Protein AF-A0A286U263-F1 (afdb_monomer_lite)

pLDDT: mean 91.5, std 6.49, range [47.06, 98.31]

Sequence (174 aa):
MDNSGKLLSDNQLGEIAIKGHSLMSGYVGKNPEYTFTKDGWYLTGDLGWKINGQLYIAGRKSDVIIRSGVNYYAHDIENELNDLEGLRQGGIVCFGVTDDEIGTERIIIWVEIHLSRKAGKYELENEINNRVFKRFGFKPDRIEIFHKRVIPKTSSGKIRRFHCKDIYLKNQRT

InterPro domains:
  IPR042099 ANL, N-terminal domain [G3DSA:3.40.50.12780] (1-63)
  IPR045851 AMP-binding enzyme domain superfamily [G3DSA:3.30.300.30] (64-174)

Structure (mmCIF, N/CA/C/O backbone):
data_AF-A0A286U263-F1
#
_entry.id   AF-A0A286U263-F1
#
loop_
_atom_site.group_PDB
_atom_site.id
_atom_site.type_symbol
_atom_site.label_atom_id
_atom_site.label_alt_id
_atom_site.label_comp_id
_atom_site.label_asym_id
_atom_site.label_entity_id
_atom_site.label_seq_id
_atom_site.pdbx_PDB_ins_code
_atom_site.Cartn_x
_atom_site.Cartn_y
_atom_site.Cartn_z
_atom_site.occupancy
_atom_site.B_iso_or_equiv
_atom_site.auth_seq_id
_atom_site.auth_comp_id
_atom_site.auth_asym_id
_atom_site.auth_atom_id
_atom_site.pdbx_PDB_model_num
ATOM 1 N N . MET A 1 1 ? 7.901 -6.681 -16.440 1.00 91.81 1 MET A N 1
ATOM 2 C CA . MET A 1 1 ? 9.284 -7.181 -16.313 1.00 91.81 1 MET A CA 1
ATOM 3 C C . MET A 1 1 ? 9.402 -7.861 -14.959 1.00 91.81 1 MET A C 1
ATOM 5 O O . MET A 1 1 ? 8.771 -7.388 -14.019 1.00 91.81 1 MET A O 1
ATOM 9 N N . ASP A 1 2 ? 10.108 -8.982 -14.860 1.00 90.56 2 ASP A N 1
ATOM 10 C CA . ASP A 1 2 ? 10.355 -9.634 -13.568 1.00 90.56 2 ASP A CA 1
ATOM 11 C C . ASP A 1 2 ? 11.569 -9.042 -12.834 1.00 90.56 2 ASP A C 1
ATOM 13 O O . ASP A 1 2 ? 12.239 -8.131 -13.323 1.00 90.56 2 ASP A O 1
ATOM 17 N N . ASN A 1 3 ? 11.862 -9.578 -11.647 1.00 85.19 3 ASN A N 1
ATOM 18 C CA . ASN A 1 3 ? 12.992 -9.145 -10.822 1.00 85.19 3 ASN A CA 1
ATOM 19 C C . ASN A 1 3 ? 14.367 -9.462 -11.439 1.00 85.19 3 ASN A C 1
ATOM 21 O O . ASN A 1 3 ? 15.362 -8.900 -10.991 1.00 85.19 3 ASN A O 1
ATOM 25 N N . SER A 1 4 ? 14.437 -10.338 -12.447 1.00 87.19 4 SER A N 1
ATOM 26 C CA . SER A 1 4 ? 15.672 -10.646 -13.179 1.00 87.19 4 SER A CA 1
ATOM 27 C C . SER A 1 4 ? 15.920 -9.704 -14.362 1.00 87.19 4 SER A C 1
ATOM 29 O O . SER A 1 4 ? 16.952 -9.799 -15.020 1.00 87.19 4 SER A O 1
ATOM 31 N N . GLY A 1 5 ? 14.990 -8.783 -14.634 1.00 87.00 5 GLY A N 1
ATOM 32 C CA . GLY A 1 5 ? 15.060 -7.872 -15.775 1.00 87.00 5 GLY A CA 1
ATOM 33 C C . GLY A 1 5 ? 14.461 -8.447 -17.061 1.00 87.00 5 GLY A C 1
ATOM 34 O O . GLY A 1 5 ? 14.571 -7.833 -18.121 1.00 87.00 5 GLY A O 1
ATOM 35 N N . LYS A 1 6 ? 13.791 -9.604 -17.005 1.00 91.19 6 LYS A N 1
ATOM 36 C CA . LYS A 1 6 ? 13.202 -10.241 -18.186 1.00 91.19 6 LYS A CA 1
ATOM 37 C C . LYS A 1 6 ? 11.810 -9.680 -18.477 1.00 91.19 6 LYS A C 1
ATOM 39 O O . LYS A 1 6 ? 10.975 -9.508 -17.583 1.00 91.19 6 LYS A O 1
ATOM 44 N N . LEU A 1 7 ? 11.529 -9.399 -19.751 1.00 91.19 7 LEU A N 1
ATOM 45 C CA . LEU A 1 7 ? 10.170 -9.081 -20.195 1.00 91.19 7 LEU A CA 1
ATOM 46 C C . LEU A 1 7 ? 9.272 -10.317 -20.077 1.00 91.19 7 LEU A C 1
ATOM 48 O O . LEU A 1 7 ? 9.670 -11.434 -20.402 1.00 91.19 7 LEU A O 1
ATOM 52 N N . LEU A 1 8 ? 8.055 -10.089 -19.598 1.00 93.38 8 LEU A N 1
ATOM 53 C CA . LEU A 1 8 ? 7.079 -11.138 -19.335 1.00 93.38 8 LEU A CA 1
ATOM 54 C C . LEU A 1 8 ? 6.087 -11.264 -20.492 1.00 93.38 8 LEU A C 1
ATOM 56 O O . LEU A 1 8 ? 5.873 -10.306 -21.242 1.00 93.38 8 LEU A O 1
ATOM 60 N N . SER A 1 9 ? 5.486 -12.446 -20.611 1.00 93.38 9 SER A N 1
ATOM 61 C CA . SER A 1 9 ? 4.380 -12.686 -21.542 1.00 93.38 9 SER A CA 1
ATOM 62 C C . SER A 1 9 ? 3.086 -12.053 -21.019 1.00 93.38 9 SER A C 1
ATOM 64 O O . SER A 1 9 ? 3.021 -11.586 -19.878 1.00 93.38 9 SER A O 1
ATOM 66 N N . ASP A 1 10 ? 2.046 -12.033 -21.851 1.00 93.38 10 ASP A N 1
ATOM 67 C CA . ASP A 1 10 ? 0.710 -11.616 -21.420 1.00 93.38 10 ASP A CA 1
ATOM 68 C C . ASP A 1 10 ? 0.214 -12.482 -20.241 1.00 93.38 10 ASP A C 1
ATOM 70 O O . ASP A 1 10 ? 0.639 -13.624 -20.051 1.00 93.38 10 ASP A O 1
ATOM 74 N N . ASN A 1 11 ? -0.678 -11.914 -19.429 1.00 94.25 11 ASN A N 1
ATOM 75 C CA . ASN A 1 11 ? -1.241 -12.484 -18.199 1.00 94.25 11 ASN A CA 1
ATOM 76 C C . ASN A 1 11 ? -0.240 -12.739 -17.059 1.00 94.25 11 ASN A C 1
ATOM 78 O O . ASN A 1 11 ? -0.564 -13.443 -16.105 1.00 94.25 11 ASN A O 1
ATOM 82 N N . GLN A 1 12 ? 0.959 -12.157 -17.115 1.00 94.81 12 GLN A N 1
ATOM 83 C CA . GLN A 1 12 ? 1.944 -12.259 -16.038 1.00 94.81 12 GLN A CA 1
ATOM 84 C C . GLN A 1 12 ? 2.151 -10.913 -15.345 1.00 94.81 12 GLN A C 1
ATOM 86 O O . GLN A 1 12 ? 2.438 -9.902 -15.989 1.00 94.81 12 GLN A O 1
ATOM 91 N N . LEU A 1 13 ? 2.036 -10.919 -14.016 1.00 93.06 13 LEU A N 1
ATOM 92 C CA . LEU A 1 13 ? 2.300 -9.747 -13.193 1.00 93.06 13 LEU A CA 1
ATOM 93 C C . LEU A 1 13 ? 3.805 -9.457 -13.143 1.00 93.06 13 LEU A C 1
ATOM 95 O O . LEU A 1 13 ? 4.608 -10.329 -12.819 1.00 93.06 13 LEU A O 1
ATOM 99 N N . GLY A 1 14 ? 4.179 -8.208 -13.396 1.00 94.25 14 GLY A N 1
ATOM 100 C CA . GLY A 1 14 ? 5.529 -7.716 -13.157 1.00 94.25 14 GLY A CA 1
ATOM 101 C C . GLY A 1 14 ? 5.577 -6.197 -13.083 1.00 94.25 14 GLY A C 1
ATOM 102 O O . GLY A 1 14 ? 4.553 -5.522 -13.142 1.00 94.25 14 GLY A O 1
ATOM 103 N N . GLU A 1 15 ? 6.780 -5.648 -12.975 1.00 95.44 15 GLU A N 1
ATOM 104 C CA . GLU A 1 15 ? 6.980 -4.202 -13.009 1.00 95.44 15 GLU A CA 1
ATOM 105 C C . GLU A 1 15 ? 6.773 -3.666 -14.429 1.00 95.44 15 GLU A C 1
ATOM 107 O O . GLU A 1 15 ? 7.289 -4.224 -15.409 1.00 95.44 15 GLU A O 1
ATOM 112 N N . ILE A 1 16 ? 5.991 -2.596 -14.544 1.00 95.69 16 ILE A N 1
ATOM 113 C CA . ILE A 1 16 ? 5.726 -1.902 -15.796 1.00 95.69 16 ILE A CA 1
ATOM 114 C C . ILE A 1 16 ? 7.003 -1.159 -16.182 1.00 95.69 16 ILE A C 1
ATOM 116 O O . ILE A 1 16 ? 7.471 -0.262 -15.474 1.00 95.69 16 ILE A O 1
ATOM 120 N N . ALA A 1 17 ? 7.552 -1.551 -17.327 1.00 94.50 17 ALA A N 1
ATOM 121 C CA . ALA A 1 17 ? 8.740 -0.965 -17.916 1.00 94.50 17 ALA A CA 1
ATOM 122 C C . ALA A 1 17 ? 8.357 -0.269 -19.223 1.00 94.50 17 ALA A C 1
ATOM 124 O O . ALA A 1 17 ? 7.636 -0.841 -20.043 1.00 94.50 17 ALA A O 1
ATOM 125 N N . ILE A 1 18 ? 8.838 0.956 -19.423 1.00 94.75 18 ILE A N 1
ATOM 126 C CA . ILE A 1 18 ? 8.541 1.764 -20.611 1.00 94.75 18 ILE A CA 1
ATOM 127 C C . ILE A 1 18 ? 9.827 2.231 -21.287 1.00 94.75 18 ILE A C 1
ATOM 129 O O . ILE A 1 18 ? 10.848 2.453 -20.638 1.00 94.75 18 ILE A O 1
ATOM 133 N N . LYS A 1 19 ? 9.778 2.368 -22.612 1.00 92.81 19 LYS A N 1
ATOM 134 C CA . LYS A 1 19 ? 10.884 2.846 -23.444 1.00 92.81 19 LYS A CA 1
ATOM 135 C C . LYS A 1 19 ? 10.310 3.687 -24.578 1.00 92.81 19 LYS A C 1
ATOM 137 O O . LYS A 1 19 ? 9.375 3.253 -25.245 1.00 92.81 19 LYS A O 1
ATOM 142 N N . GLY A 1 20 ? 10.838 4.890 -24.784 1.00 92.25 20 GLY A N 1
ATOM 143 C CA . GLY A 1 20 ? 10.354 5.800 -25.821 1.00 92.25 20 GLY A CA 1
ATOM 144 C C . GLY A 1 20 ? 10.930 7.209 -25.704 1.00 92.25 20 GLY A C 1
ATOM 145 O O . GLY A 1 20 ? 11.491 7.576 -24.676 1.00 92.25 20 GLY A O 1
ATOM 146 N N . HIS A 1 21 ? 10.764 7.998 -26.766 1.00 91.06 21 HIS A N 1
ATOM 147 C CA . HIS A 1 21 ? 11.350 9.339 -26.908 1.00 91.06 21 HIS A CA 1
ATOM 148 C C . HIS A 1 21 ? 10.798 10.380 -25.924 1.00 91.06 21 HIS A C 1
ATOM 150 O O . HIS A 1 21 ? 11.446 11.388 -25.674 1.00 91.06 21 HIS A O 1
ATOM 156 N N . SER A 1 22 ? 9.610 10.150 -25.363 1.00 91.94 22 SER A N 1
ATOM 157 C CA . SER A 1 22 ? 8.974 11.063 -24.403 1.00 91.94 22 SER A CA 1
ATOM 158 C C . SER A 1 22 ? 9.489 10.905 -22.968 1.00 91.94 22 SER A C 1
ATOM 160 O O . SER A 1 22 ? 8.982 11.568 -22.065 1.00 91.94 22 SER A O 1
ATOM 162 N N . LEU A 1 23 ? 10.447 10.005 -22.730 1.00 91.75 23 LEU A N 1
ATOM 163 C CA . LEU A 1 23 ? 11.041 9.817 -21.411 1.00 91.75 23 LEU A CA 1
ATOM 164 C C . LEU A 1 23 ? 12.049 10.925 -21.103 1.00 91.75 23 LEU A C 1
ATOM 166 O O . LEU A 1 23 ? 12.729 11.444 -21.985 1.00 91.75 23 LEU A O 1
ATOM 170 N N . MET A 1 24 ? 12.150 11.269 -19.821 1.00 90.94 24 MET A N 1
ATOM 171 C CA . MET A 1 24 ? 13.203 12.152 -19.313 1.00 90.94 24 MET A CA 1
ATOM 172 C C . MET A 1 24 ? 14.599 11.571 -19.586 1.00 90.94 24 MET A C 1
ATOM 174 O O . MET A 1 24 ? 14.743 10.373 -19.785 1.00 90.94 24 MET A O 1
ATOM 178 N N . SER A 1 25 ? 15.649 12.385 -19.515 1.00 87.50 25 SER A N 1
ATOM 179 C CA . SER A 1 25 ? 17.038 11.903 -19.606 1.00 87.50 25 SER A CA 1
ATOM 180 C C . SER A 1 25 ? 17.604 11.394 -18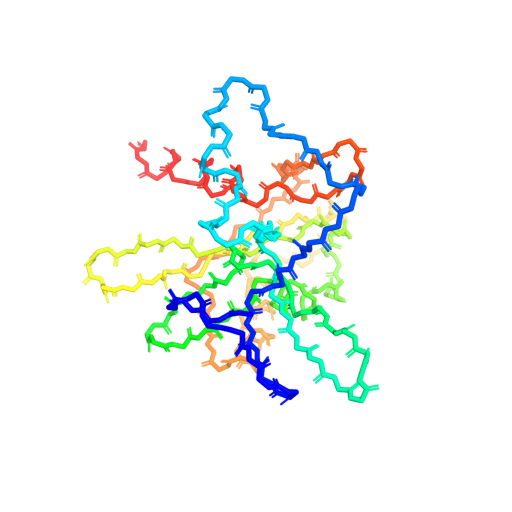.273 1.00 87.50 25 SER A C 1
ATOM 182 O O . SER A 1 25 ? 18.658 10.764 -18.247 1.00 87.50 25 SER A O 1
ATOM 184 N N . GLY A 1 26 ? 16.920 11.664 -17.160 1.00 88.06 26 GLY A N 1
ATOM 185 C CA . GLY A 1 26 ? 17.365 11.318 -15.815 1.00 88.06 26 GLY A CA 1
ATOM 186 C C . GLY A 1 26 ? 16.718 12.207 -14.756 1.00 88.06 26 GLY A C 1
ATOM 187 O O . GLY A 1 26 ? 16.033 13.180 -15.075 1.00 88.06 26 GLY A O 1
ATOM 188 N N . TYR A 1 27 ? 16.960 11.889 -13.486 1.00 87.12 27 TYR A N 1
ATOM 189 C CA . TYR A 1 27 ? 16.604 12.768 -12.372 1.00 87.12 27 TYR A CA 1
ATOM 190 C C . TYR A 1 27 ? 17.750 13.723 -12.036 1.00 87.12 27 TYR A C 1
ATOM 192 O O . TYR A 1 27 ? 18.906 13.314 -11.932 1.00 87.12 27 TYR A O 1
ATOM 200 N N . VAL A 1 28 ? 17.424 14.993 -11.786 1.00 89.25 28 VAL A N 1
ATOM 201 C CA . VAL A 1 28 ? 18.394 15.978 -11.287 1.00 89.25 28 VAL A CA 1
ATOM 202 C C . VAL A 1 28 ? 18.994 15.488 -9.964 1.00 89.25 28 VAL A C 1
ATOM 204 O O . VAL A 1 28 ? 18.271 15.060 -9.065 1.00 89.25 28 VAL A O 1
ATOM 207 N N . GLY A 1 29 ? 20.323 15.536 -9.845 1.00 86.06 29 GLY A N 1
ATOM 208 C CA . GLY A 1 29 ? 21.036 15.089 -8.642 1.00 86.06 29 GLY A CA 1
ATOM 209 C C . GLY A 1 29 ? 21.111 13.566 -8.464 1.00 86.06 29 GLY A C 1
ATOM 210 O O . GLY A 1 29 ? 21.519 13.096 -7.402 1.00 86.06 29 GLY A O 1
ATOM 211 N N . LYS A 1 30 ? 20.731 12.778 -9.476 1.00 83.12 30 LYS A N 1
ATOM 212 C CA . LYS A 1 30 ? 20.945 11.325 -9.527 1.00 83.12 30 LYS A CA 1
ATOM 213 C C . LYS A 1 30 ? 21.785 10.979 -10.753 1.00 83.12 30 LYS A C 1
ATOM 215 O O . LYS A 1 30 ? 21.664 11.631 -11.785 1.00 83.12 30 LYS A O 1
ATOM 220 N N . ASN A 1 31 ? 22.623 9.945 -10.650 1.00 77.38 31 ASN A N 1
ATO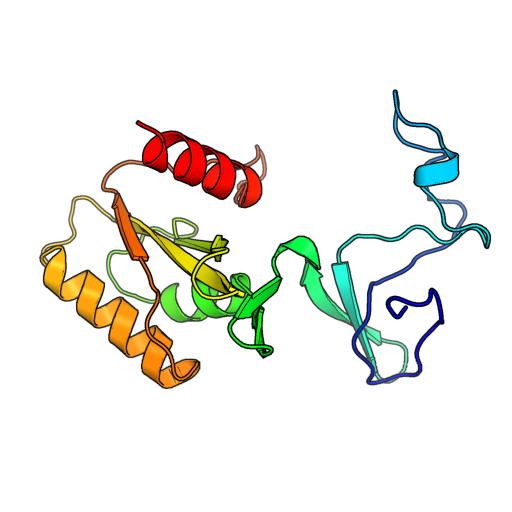M 221 C CA . ASN A 1 31 ? 23.326 9.434 -11.828 1.00 77.38 31 ASN A CA 1
ATOM 222 C C . ASN A 1 31 ? 22.277 8.849 -12.812 1.00 77.38 31 ASN A C 1
ATOM 224 O O . ASN A 1 31 ? 21.480 7.996 -12.398 1.00 77.38 31 ASN A O 1
ATOM 228 N N . PRO A 1 32 ? 22.245 9.307 -14.082 1.00 71.38 32 PRO A N 1
ATOM 229 C CA . PRO A 1 32 ? 21.324 8.818 -15.110 1.00 71.38 32 PRO A CA 1
ATOM 230 C C . PRO A 1 32 ? 21.338 7.296 -15.297 1.00 71.38 32 PRO A C 1
ATOM 232 O O . PRO A 1 32 ? 20.296 6.714 -15.591 1.00 71.38 32 PRO A O 1
ATOM 235 N N . GLU A 1 33 ? 22.472 6.638 -15.048 1.00 73.69 33 GLU A N 1
ATOM 236 C CA . GLU A 1 33 ? 22.628 5.179 -15.149 1.00 73.69 33 GLU A CA 1
ATOM 237 C C . GLU A 1 33 ? 21.747 4.401 -14.163 1.00 73.69 33 GLU A C 1
ATOM 239 O O . GLU A 1 33 ? 21.451 3.235 -14.395 1.00 73.69 33 GLU A O 1
ATOM 244 N N . TYR A 1 34 ? 21.281 5.035 -13.081 1.00 78.44 34 TYR A N 1
ATOM 245 C CA . TYR A 1 34 ? 20.319 4.427 -12.152 1.00 78.44 34 TYR A CA 1
ATOM 246 C C . TYR A 1 34 ? 18.861 4.653 -12.558 1.00 78.44 34 TYR A C 1
ATOM 248 O O . TYR A 1 34 ? 17.956 4.117 -11.924 1.00 78.44 34 TYR A O 1
ATOM 256 N N . THR A 1 35 ? 18.613 5.485 -13.571 1.00 83.38 35 THR A N 1
ATOM 257 C CA . THR A 1 35 ? 17.253 5.808 -14.025 1.00 83.38 35 THR A CA 1
ATOM 258 C C . THR A 1 35 ? 16.733 4.758 -15.002 1.00 83.38 35 THR A C 1
ATOM 260 O O . THR A 1 35 ? 15.543 4.446 -15.003 1.00 83.38 35 THR A O 1
ATOM 263 N N . PHE A 1 36 ? 17.624 4.200 -15.819 1.00 89.44 36 PHE A N 1
ATOM 264 C CA . PHE A 1 36 ? 17.294 3.218 -16.841 1.00 89.44 36 PHE A CA 1
ATOM 265 C C . PHE A 1 36 ? 18.032 1.911 -16.580 1.00 89.44 36 PHE A C 1
ATOM 267 O O . PHE A 1 36 ? 19.159 1.894 -16.097 1.00 89.44 36 PHE A O 1
ATOM 274 N N . THR A 1 37 ? 17.408 0.797 -16.946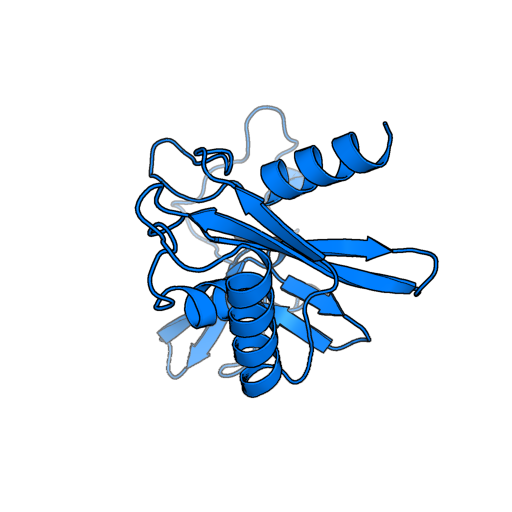 1.00 88.12 37 THR A N 1
ATOM 275 C CA . THR A 1 37 ? 18.118 -0.479 -17.087 1.00 88.12 37 THR A CA 1
ATOM 276 C C . THR A 1 37 ? 19.213 -0.360 -18.152 1.00 88.12 37 THR A C 1
ATOM 278 O O . THR A 1 37 ? 19.154 0.518 -19.016 1.00 88.12 37 THR A O 1
ATOM 281 N N . LYS A 1 38 ? 20.178 -1.289 -18.146 1.00 85.75 38 LYS A N 1
ATOM 282 C CA . LYS A 1 38 ? 21.255 -1.336 -19.154 1.00 85.75 38 LYS A CA 1
ATOM 283 C C . LYS A 1 38 ? 20.728 -1.357 -20.595 1.00 85.75 38 LYS A C 1
ATOM 285 O O . LYS A 1 38 ? 21.344 -0.772 -21.477 1.00 85.75 38 LYS A O 1
ATOM 290 N N . ASP A 1 39 ? 19.552 -1.944 -20.808 1.00 86.31 39 ASP A N 1
ATOM 291 C CA . ASP A 1 39 ? 18.908 -2.047 -22.122 1.00 86.31 39 ASP A CA 1
ATOM 292 C C . ASP A 1 39 ? 17.991 -0.848 -22.454 1.00 86.31 39 ASP A C 1
ATOM 294 O O . ASP A 1 39 ? 17.254 -0.857 -23.448 1.00 86.31 39 ASP A O 1
ATOM 298 N N . GLY A 1 40 ? 18.015 0.207 -21.631 1.00 88.94 40 GLY A N 1
ATOM 299 C CA . GLY A 1 40 ? 17.323 1.477 -21.865 1.00 88.94 40 GLY A CA 1
ATOM 300 C C . GLY A 1 40 ? 15.845 1.501 -21.469 1.00 88.94 40 GLY A C 1
ATOM 301 O O . GLY A 1 40 ? 15.109 2.368 -21.935 1.00 88.94 40 GLY A O 1
ATOM 302 N N . TRP A 1 41 ? 15.380 0.554 -20.650 1.00 92.94 41 TRP A N 1
ATOM 303 C CA . TRP A 1 41 ? 14.027 0.588 -20.079 1.00 92.94 41 TRP A CA 1
ATOM 304 C C . TRP A 1 41 ? 13.967 1.437 -18.818 1.00 92.94 41 TRP A C 1
ATOM 306 O O . TRP A 1 41 ? 14.807 1.273 -17.935 1.00 92.94 41 TRP A O 1
ATOM 316 N N . TYR A 1 42 ? 12.939 2.271 -18.701 1.00 93.31 42 TYR A N 1
ATOM 317 C CA . TYR A 1 42 ? 12.586 2.955 -17.463 1.00 93.31 42 TYR A CA 1
ATOM 318 C C . TYR A 1 42 ? 11.617 2.098 -16.648 1.00 93.31 42 TYR A C 1
ATOM 320 O O . TYR A 1 42 ? 10.568 1.688 -17.155 1.00 93.31 42 TYR A O 1
ATOM 328 N N . LEU A 1 43 ? 11.970 1.841 -15.390 1.00 92.62 43 LEU A N 1
ATOM 329 C CA . LEU A 1 43 ? 11.132 1.121 -14.437 1.00 92.62 43 LEU A CA 1
ATOM 330 C C . LEU A 1 43 ? 10.241 2.119 -13.698 1.00 92.62 43 LEU A C 1
ATOM 332 O O . LEU A 1 43 ? 10.726 3.027 -13.028 1.00 92.62 43 LEU A O 1
ATOM 336 N N . THR A 1 44 ? 8.928 1.966 -13.848 1.00 92.88 44 THR A N 1
ATOM 337 C CA . THR A 1 44 ? 7.955 2.939 -13.321 1.00 92.88 44 THR A CA 1
ATOM 338 C C . THR A 1 44 ? 7.726 2.821 -11.813 1.00 92.88 44 THR A C 1
ATOM 340 O O . THR A 1 44 ? 7.161 3.733 -11.209 1.00 92.88 44 THR A O 1
ATOM 343 N N . GLY A 1 45 ? 8.117 1.699 -11.197 1.00 90.81 45 GLY A N 1
ATOM 344 C CA . GLY A 1 45 ? 7.702 1.336 -9.845 1.00 90.81 45 GLY A CA 1
ATOM 345 C C . GLY A 1 45 ? 6.251 0.852 -9.749 1.00 90.81 45 GLY A C 1
ATOM 346 O O . GLY A 1 45 ? 5.820 0.476 -8.659 1.00 90.81 45 GLY A O 1
ATOM 347 N N . ASP A 1 46 ? 5.497 0.836 -10.850 1.00 92.38 46 ASP A N 1
ATOM 348 C CA . ASP A 1 46 ? 4.127 0.332 -10.898 1.00 92.38 46 ASP A CA 1
ATOM 349 C C . ASP A 1 46 ? 4.120 -1.139 -11.342 1.00 92.38 46 ASP A C 1
ATOM 351 O O . ASP A 1 46 ? 4.883 -1.556 -12.213 1.00 92.38 46 ASP A O 1
ATOM 355 N N . LEU A 1 47 ? 3.269 -1.947 -10.718 1.00 92.94 47 LEU A N 1
ATOM 356 C CA . LEU A 1 47 ? 3.037 -3.345 -11.055 1.00 92.94 47 LEU A CA 1
ATOM 357 C C . LEU A 1 47 ? 1.844 -3.457 -11.997 1.00 92.94 47 LEU A C 1
ATOM 359 O O . LEU A 1 47 ? 0.854 -2.740 -11.854 1.00 92.94 47 LEU A O 1
ATOM 363 N N . GLY A 1 48 ? 1.914 -4.390 -12.936 1.00 94.31 48 GLY A N 1
ATOM 364 C CA . GLY A 1 48 ? 0.842 -4.629 -13.886 1.00 94.31 48 GLY A CA 1
ATOM 365 C C . GLY A 1 48 ? 1.076 -5.845 -14.765 1.00 94.31 48 GLY A C 1
ATOM 366 O O . GLY A 1 48 ? 2.106 -6.517 -14.684 1.00 94.31 48 GLY A O 1
ATOM 367 N N . TRP A 1 49 ? 0.095 -6.123 -15.612 1.00 95.69 49 TRP A N 1
ATOM 368 C CA . TRP A 1 49 ? 0.136 -7.195 -16.601 1.00 95.69 49 TRP A CA 1
ATOM 369 C C . TRP A 1 49 ? -0.580 -6.750 -17.875 1.00 95.69 49 TRP A C 1
ATOM 371 O O . TRP A 1 49 ? -1.323 -5.767 -17.876 1.00 95.69 49 TRP A O 1
ATOM 381 N N . LYS A 1 50 ? -0.354 -7.471 -18.973 1.00 96.06 50 LYS A N 1
ATOM 382 C CA . LYS A 1 50 ? -1.047 -7.221 -20.239 1.00 96.06 50 LYS A CA 1
ATOM 383 C C . LYS A 1 50 ? -2.041 -8.328 -20.548 1.00 96.06 50 LYS A C 1
ATOM 385 O O . LYS A 1 50 ? -1.732 -9.488 -20.296 1.00 96.06 50 LYS A O 1
ATOM 390 N N . ILE A 1 51 ? -3.184 -7.971 -21.122 1.00 96.06 51 ILE A N 1
ATOM 391 C CA . ILE A 1 51 ? -4.126 -8.909 -21.740 1.00 96.06 51 ILE A CA 1
ATOM 392 C C . ILE A 1 51 ? -4.492 -8.353 -23.112 1.00 96.06 51 ILE A C 1
ATOM 394 O O . ILE A 1 51 ? -4.990 -7.232 -23.198 1.00 96.06 51 ILE A O 1
ATOM 398 N N . ASN A 1 52 ? -4.263 -9.119 -24.181 1.00 93.44 52 ASN A N 1
ATOM 399 C CA . ASN A 1 52 ? -4.662 -8.750 -25.546 1.00 93.44 52 ASN A CA 1
ATOM 400 C C . ASN A 1 52 ? -4.160 -7.350 -25.954 1.00 93.44 52 ASN A C 1
ATOM 402 O O . ASN A 1 52 ? -4.890 -6.551 -26.539 1.00 93.44 52 ASN A O 1
ATOM 406 N N . GLY A 1 53 ? -2.918 -7.023 -25.587 1.00 90.69 53 GLY A N 1
ATOM 407 C CA . GLY A 1 53 ? -2.305 -5.721 -25.874 1.00 90.69 53 GLY A CA 1
ATOM 408 C C . GLY A 1 53 ? -2.744 -4.562 -24.968 1.00 90.69 53 GLY A C 1
ATOM 409 O O . GLY A 1 53 ? -2.191 -3.471 -25.092 1.00 90.69 53 GLY A O 1
ATOM 410 N N . GLN A 1 54 ? -3.672 -4.775 -24.033 1.00 95.50 54 GLN A N 1
ATOM 411 C CA . GLN A 1 54 ? -4.079 -3.778 -23.039 1.00 95.50 54 GLN A CA 1
ATOM 412 C C . GLN A 1 54 ? -3.313 -3.967 -21.731 1.00 95.50 54 GLN A C 1
ATOM 414 O O . GLN A 1 54 ? -3.149 -5.092 -21.266 1.00 95.50 54 GLN A O 1
ATOM 419 N N . LEU A 1 55 ? -2.841 -2.869 -21.136 1.00 94.88 55 LEU A N 1
ATOM 420 C CA . LEU A 1 55 ? -2.097 -2.869 -19.876 1.00 94.88 55 LEU A CA 1
ATOM 421 C C . LEU A 1 55 ? -3.036 -2.600 -18.694 1.00 94.88 55 LEU A C 1
ATOM 423 O O . LEU A 1 55 ? -3.759 -1.606 -18.690 1.00 94.88 55 LEU A O 1
ATOM 427 N N . TYR A 1 56 ? -2.959 -3.446 -17.673 1.00 94.25 56 TYR A N 1
ATOM 428 C CA . TYR A 1 56 ? -3.695 -3.325 -16.418 1.00 94.25 56 TYR A CA 1
ATOM 429 C C . TYR A 1 56 ? -2.718 -3.045 -15.280 1.00 94.25 56 TYR A C 1
ATOM 431 O O . TYR A 1 56 ? -1.659 -3.671 -15.198 1.00 94.25 56 TYR A O 1
ATOM 439 N N . ILE A 1 57 ? -3.066 -2.098 -14.408 1.00 91.56 57 ILE A N 1
ATOM 440 C CA . ILE A 1 57 ? -2.225 -1.669 -13.287 1.00 91.56 57 ILE A CA 1
ATOM 441 C C . ILE A 1 57 ? -2.733 -2.338 -12.011 1.00 91.56 57 ILE A C 1
ATOM 443 O O . ILE A 1 57 ? -3.886 -2.158 -11.633 1.00 91.56 57 ILE A O 1
ATOM 447 N N . ALA A 1 58 ? -1.851 -3.081 -11.351 1.00 87.88 58 ALA A N 1
ATOM 448 C CA . ALA A 1 58 ? -2.111 -3.755 -10.085 1.00 87.88 58 ALA A CA 1
ATOM 449 C C . ALA A 1 58 ? -1.827 -2.866 -8.867 1.00 87.88 58 ALA A C 1
ATOM 451 O O . ALA A 1 58 ? -2.321 -3.145 -7.791 1.00 87.88 58 ALA A O 1
ATOM 452 N N . GLY A 1 59 ? -0.994 -1.831 -8.993 1.00 85.50 59 GLY A N 1
ATOM 453 C CA . GLY A 1 59 ? -0.611 -0.959 -7.877 1.00 85.50 59 GLY A CA 1
ATOM 454 C C . GLY A 1 59 ? 0.862 -0.576 -7.941 1.00 85.50 59 GLY A C 1
ATOM 455 O O . GLY A 1 59 ? 1.496 -0.759 -8.976 1.00 85.50 59 GLY A O 1
ATOM 456 N N . ARG A 1 60 ? 1.433 -0.052 -6.849 1.00 88.81 60 ARG A N 1
ATOM 457 C CA . ARG A 1 60 ? 2.877 0.233 -6.793 1.00 88.81 60 ARG A CA 1
ATOM 458 C C . ARG A 1 60 ? 3.631 -0.920 -6.160 1.00 88.81 60 ARG A C 1
ATOM 460 O O . ARG A 1 60 ? 3.214 -1.444 -5.132 1.00 88.81 60 ARG A O 1
ATOM 467 N N . LYS A 1 61 ? 4.796 -1.242 -6.714 1.00 88.44 61 LYS A N 1
ATOM 468 C CA . LYS A 1 61 ? 5.729 -2.242 -6.180 1.00 88.44 61 LYS A CA 1
ATOM 469 C C . LYS A 1 61 ? 6.101 -1.962 -4.728 1.00 88.44 61 LYS A C 1
ATOM 471 O O . LYS A 1 61 ? 6.227 -2.885 -3.937 1.00 88.44 61 LYS A O 1
ATOM 476 N N . SER A 1 62 ? 6.230 -0.691 -4.370 1.00 86.25 62 SER A N 1
ATOM 477 C CA . SER A 1 62 ? 6.544 -0.286 -3.004 1.00 86.25 62 SER A CA 1
ATOM 478 C C . SER A 1 62 ? 5.378 -0.319 -2.020 1.00 86.25 62 SER A C 1
ATOM 480 O O . SER A 1 62 ? 5.591 -0.124 -0.828 1.00 86.25 62 SER A O 1
ATOM 482 N N . ASP A 1 63 ? 4.155 -0.494 -2.516 1.00 90.31 63 ASP A N 1
ATOM 483 C CA . ASP A 1 63 ? 2.946 -0.574 -1.696 1.00 90.31 63 ASP A CA 1
ATOM 484 C C . ASP A 1 63 ? 2.533 -2.035 -1.429 1.00 90.31 63 ASP A C 1
ATOM 486 O O . ASP A 1 63 ? 1.484 -2.284 -0.829 1.00 90.31 63 ASP A O 1
ATOM 490 N N . VAL A 1 64 ? 3.337 -3.000 -1.890 1.00 92.50 64 VAL A N 1
ATOM 491 C CA . VAL A 1 64 ? 3.183 -4.421 -1.568 1.00 92.50 64 VAL A CA 1
ATOM 492 C C . VAL A 1 64 ? 3.737 -4.673 -0.171 1.00 92.50 64 VAL A C 1
ATOM 494 O O . VAL A 1 64 ? 4.862 -4.284 0.130 1.00 92.50 64 VAL A O 1
ATOM 497 N N . ILE A 1 65 ? 2.942 -5.341 0.655 1.00 95.12 65 ILE A N 1
ATOM 498 C CA . ILE A 1 65 ? 3.301 -5.813 1.988 1.00 95.12 65 ILE A CA 1
ATOM 499 C C . ILE A 1 65 ? 3.509 -7.322 1.906 1.00 95.12 65 ILE A C 1
ATOM 501 O O . ILE A 1 65 ? 2.624 -8.044 1.446 1.00 95.12 65 ILE A O 1
ATOM 505 N N . ILE A 1 66 ? 4.660 -7.809 2.353 1.00 93.50 66 ILE A N 1
ATOM 506 C CA . ILE A 1 66 ? 5.028 -9.224 2.314 1.00 93.50 66 ILE A CA 1
ATOM 507 C C . ILE A 1 66 ? 4.940 -9.788 3.732 1.00 93.50 66 ILE A C 1
ATOM 509 O O . ILE A 1 66 ? 5.852 -9.627 4.547 1.00 93.50 66 ILE A O 1
ATOM 513 N N . ARG A 1 67 ? 3.838 -10.488 4.018 1.00 94.62 67 ARG A N 1
ATOM 514 C CA . ARG A 1 67 ? 3.571 -11.099 5.327 1.00 94.62 67 ARG A CA 1
ATOM 515 C C . ARG A 1 67 ? 3.525 -12.617 5.210 1.00 94.62 67 ARG A C 1
ATOM 517 O O . ARG A 1 67 ? 2.684 -13.166 4.503 1.00 94.62 67 ARG A O 1
ATOM 524 N N . SER A 1 68 ? 4.456 -13.288 5.882 1.00 91.88 68 SER A N 1
ATOM 525 C CA . SER A 1 68 ? 4.640 -14.746 5.881 1.00 91.88 68 SER A CA 1
ATOM 526 C C . SER A 1 68 ? 4.714 -15.352 4.469 1.00 91.88 68 SER A C 1
ATOM 528 O O . SER A 1 68 ? 4.132 -16.398 4.201 1.00 91.88 68 SER A O 1
ATOM 530 N N . GLY A 1 69 ? 5.406 -14.672 3.548 1.00 90.81 69 GLY A N 1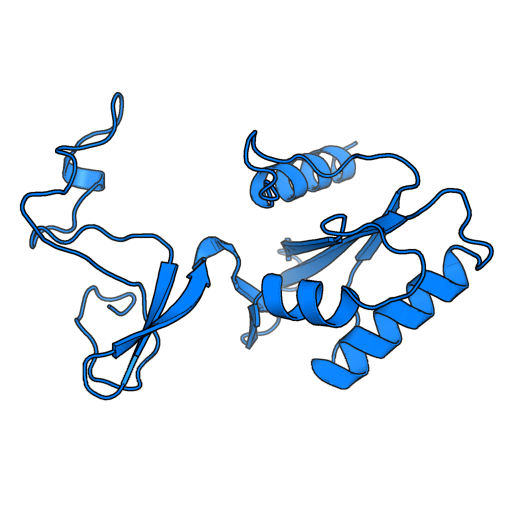
ATOM 531 C CA . GLY A 1 69 ? 5.562 -15.107 2.153 1.00 90.81 69 GLY A CA 1
ATOM 532 C C . GLY A 1 69 ? 4.366 -14.812 1.240 1.00 90.81 69 GLY A C 1
ATOM 533 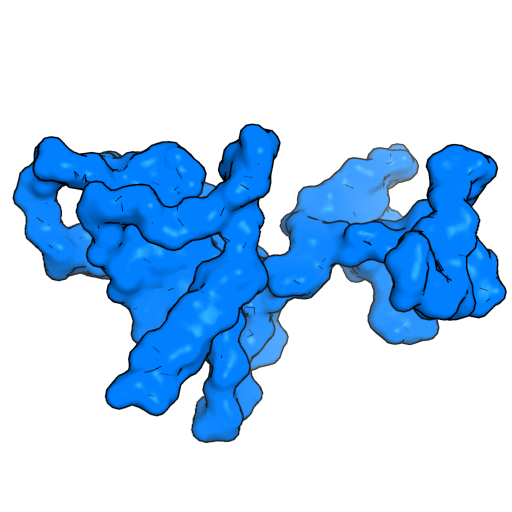O O . GLY A 1 69 ? 4.410 -15.153 0.060 1.00 90.81 69 GLY A O 1
ATOM 534 N N . VAL A 1 70 ? 3.317 -14.163 1.753 1.00 92.88 70 VAL A N 1
ATOM 535 C CA . VAL A 1 70 ? 2.140 -13.753 0.979 1.00 92.88 70 VAL A CA 1
ATOM 536 C C . VAL A 1 70 ? 2.203 -12.256 0.685 1.00 92.88 70 VAL A C 1
ATOM 538 O O . VAL A 1 70 ? 2.463 -11.447 1.577 1.00 92.88 70 VAL A O 1
ATOM 541 N N . ASN A 1 71 ? 1.936 -11.896 -0.572 1.00 92.12 71 ASN A N 1
ATOM 542 C CA . ASN A 1 71 ? 1.862 -10.509 -1.019 1.00 92.12 71 ASN A CA 1
ATOM 543 C C . ASN A 1 71 ? 0.456 -9.953 -0.778 1.00 92.12 71 ASN A C 1
ATOM 545 O O . ASN A 1 71 ? -0.516 -10.444 -1.353 1.00 92.12 71 ASN A O 1
ATOM 549 N N . TYR A 1 72 ? 0.368 -8.886 0.005 1.00 93.88 72 TYR A N 1
ATOM 550 C CA . TYR A 1 72 ? -0.841 -8.099 0.205 1.00 93.88 72 TYR A CA 1
ATOM 551 C C . TYR A 1 72 ? -0.640 -6.708 -0.375 1.00 93.88 72 TYR A C 1
ATOM 553 O O . TYR A 1 72 ? 0.384 -6.071 -0.142 1.00 93.88 72 TYR A O 1
ATOM 561 N N . TYR A 1 73 ? -1.623 -6.203 -1.110 1.00 92.75 73 TYR A N 1
ATOM 562 C CA . TYR A 1 73 ? -1.545 -4.854 -1.647 1.00 92.75 73 TYR A CA 1
ATOM 563 C C . TYR A 1 73 ? -2.235 -3.880 -0.698 1.00 92.75 73 TYR A C 1
ATOM 565 O O . TYR A 1 73 ? -3.422 -4.022 -0.410 1.00 92.75 73 TYR A O 1
ATOM 573 N N . ALA A 1 74 ? -1.507 -2.862 -0.232 1.00 94.62 74 ALA A N 1
ATOM 574 C CA . ALA A 1 74 ? -2.039 -1.899 0.733 1.00 94.62 74 ALA A CA 1
ATOM 575 C C . ALA A 1 74 ? -3.352 -1.248 0.263 1.00 94.62 74 ALA A C 1
ATOM 577 O O . ALA A 1 74 ? -4.277 -1.071 1.052 1.00 94.62 74 ALA A O 1
ATOM 578 N N . HIS A 1 75 ? -3.449 -0.940 -1.033 1.00 92.44 75 HIS A N 1
ATOM 579 C CA . HIS A 1 75 ? -4.632 -0.310 -1.616 1.00 92.44 75 HIS A CA 1
ATOM 580 C C . HIS A 1 75 ? -5.874 -1.216 -1.597 1.00 92.44 75 HIS A C 1
ATOM 582 O O . HIS A 1 75 ? -6.978 -0.703 -1.457 1.00 92.44 75 HIS A O 1
ATOM 588 N N . ASP A 1 76 ? -5.721 -2.542 -1.693 1.00 93.75 76 ASP A N 1
ATOM 589 C CA . ASP A 1 76 ? -6.853 -3.469 -1.589 1.00 93.75 76 ASP A CA 1
ATOM 590 C C . ASP A 1 76 ? -7.444 -3.437 -0.178 1.00 93.75 76 ASP A C 1
ATOM 592 O O . ASP A 1 76 ? -8.662 -3.380 -0.009 1.00 93.75 76 ASP A O 1
ATOM 596 N N . ILE A 1 77 ? -6.578 -3.417 0.839 1.00 96.19 77 ILE A N 1
ATOM 597 C CA . ILE A 1 77 ? -6.980 -3.319 2.248 1.00 96.19 77 ILE A CA 1
ATOM 598 C C . ILE A 1 77 ? -7.651 -1.966 2.512 1.00 96.19 77 ILE A C 1
ATOM 600 O O . ILE A 1 77 ? -8.688 -1.904 3.166 1.00 96.19 77 ILE A O 1
ATOM 604 N N . GLU A 1 78 ? -7.082 -0.879 1.990 1.00 96.06 78 GLU A N 1
ATOM 605 C CA . GLU A 1 78 ? -7.657 0.466 2.098 1.00 96.06 78 GLU A CA 1
ATOM 606 C C . GLU A 1 78 ? -9.044 0.544 1.440 1.00 96.06 78 GLU A C 1
ATOM 608 O O . GLU A 1 78 ? -9.972 1.090 2.035 1.00 96.06 78 GLU A O 1
ATOM 613 N N . ASN A 1 79 ? -9.202 -0.034 0.245 1.00 94.56 79 ASN A N 1
ATOM 614 C CA . ASN A 1 79 ? -10.465 -0.060 -0.492 1.00 94.56 79 ASN A CA 1
ATOM 615 C C . ASN A 1 79 ? -11.546 -0.866 0.233 1.00 94.56 79 ASN A C 1
ATOM 617 O O . ASN A 1 79 ? -12.689 -0.420 0.286 1.00 94.56 79 ASN A O 1
ATOM 621 N N . GLU A 1 80 ? -11.189 -2.009 0.823 1.00 96.50 80 GLU A N 1
ATOM 622 C CA . GLU A 1 80 ? -12.112 -2.839 1.611 1.00 96.50 80 GLU A CA 1
ATOM 623 C C . GLU A 1 80 ? -12.669 -2.094 2.839 1.00 96.50 80 GLU A C 1
ATOM 625 O O . GLU A 1 80 ? -13.756 -2.402 3.319 1.00 96.50 80 GLU A O 1
ATOM 630 N N . LEU A 1 81 ? -11.940 -1.097 3.348 1.00 96.19 81 LEU A N 1
ATOM 631 C CA . LEU A 1 81 ? -12.357 -0.281 4.490 1.00 96.19 81 LEU A CA 1
ATOM 632 C C . LEU A 1 81 ? -13.023 1.040 4.083 1.00 96.19 81 LEU A C 1
ATOM 634 O O . LEU A 1 81 ? -13.586 1.725 4.934 1.00 96.19 81 LEU A O 1
ATOM 638 N N . ASN A 1 82 ? -12.950 1.428 2.810 1.00 92.94 82 ASN A N 1
ATOM 639 C CA . ASN A 1 82 ? -13.325 2.766 2.350 1.00 92.94 82 ASN A CA 1
ATOM 640 C C . ASN A 1 82 ? -14.828 3.072 2.489 1.00 92.94 82 ASN A C 1
ATOM 642 O O . ASN A 1 82 ? -15.210 4.240 2.497 1.00 92.94 82 ASN A O 1
ATOM 646 N N . ASP A 1 83 ? -15.671 2.045 2.606 1.00 90.56 83 ASP A N 1
ATOM 647 C CA . ASP A 1 83 ? -17.121 2.167 2.782 1.00 90.56 83 ASP A CA 1
ATOM 648 C C . ASP A 1 83 ? -17.583 2.109 4.251 1.00 90.56 83 ASP A C 1
ATOM 650 O O . ASP A 1 83 ? -18.775 2.267 4.516 1.00 90.56 83 ASP A O 1
ATOM 654 N N . LEU A 1 84 ? -16.670 1.914 5.213 1.00 91.38 84 LEU A N 1
ATOM 655 C CA . LEU A 1 84 ? -17.027 1.871 6.630 1.00 91.38 84 LEU A CA 1
ATOM 656 C C . LEU A 1 84 ? -17.524 3.241 7.104 1.00 91.38 84 LEU A C 1
ATOM 658 O O . LEU A 1 84 ? -16.814 4.252 7.035 1.00 91.38 84 LEU A O 1
ATOM 662 N N . GLU A 1 85 ? -18.746 3.263 7.639 1.00 88.94 85 GLU A N 1
ATOM 663 C CA . GLU A 1 85 ? -19.394 4.486 8.110 1.00 88.94 85 GLU A CA 1
ATOM 664 C C . GLU A 1 85 ? -18.506 5.192 9.132 1.00 88.94 85 GLU A C 1
ATOM 666 O O . GLU A 1 85 ? -17.998 4.560 10.047 1.00 88.94 85 GLU A O 1
ATOM 671 N N . GLY A 1 86 ? -18.318 6.507 9.007 1.00 86.94 86 GLY A N 1
ATOM 672 C CA . GLY A 1 86 ? -17.578 7.318 9.977 1.00 86.94 86 GLY A CA 1
ATOM 673 C C . GLY A 1 86 ? -16.067 7.407 9.739 1.00 86.94 86 GLY A C 1
ATOM 674 O O . GLY A 1 86 ? -15.414 8.212 10.416 1.00 86.94 86 GLY A O 1
ATOM 675 N N . LEU A 1 87 ? -15.510 6.656 8.782 1.00 91.56 87 LEU A N 1
ATOM 676 C CA . LEU A 1 87 ? -14.166 6.909 8.255 1.00 91.56 87 LEU A CA 1
ATOM 677 C C . LEU A 1 87 ? -14.191 8.098 7.288 1.00 91.56 87 LEU A C 1
ATOM 679 O O . LEU A 1 87 ? -15.152 8.314 6.552 1.00 91.56 87 LEU A O 1
ATOM 683 N N . ARG A 1 88 ? -13.134 8.913 7.298 1.00 91.44 88 ARG A N 1
ATOM 684 C CA . ARG A 1 88 ? -12.982 10.015 6.342 1.00 91.44 88 ARG A CA 1
ATOM 685 C C . ARG A 1 88 ? -12.531 9.467 4.995 1.00 91.44 88 ARG A C 1
ATOM 687 O O . ARG A 1 88 ? -11.592 8.676 4.930 1.00 91.44 88 ARG A O 1
ATOM 694 N N . GLN A 1 89 ? -13.110 9.981 3.913 1.00 87.94 89 GLN A N 1
ATOM 695 C CA . GLN A 1 89 ? -12.674 9.634 2.561 1.00 87.94 89 GLN A CA 1
ATOM 696 C C . GLN A 1 89 ? -11.188 9.966 2.345 1.00 87.94 89 GLN A C 1
ATOM 698 O O . GLN A 1 89 ? -10.720 11.077 2.627 1.00 87.94 89 GLN A O 1
ATOM 703 N N . GLY A 1 90 ? -10.431 8.980 1.856 1.00 88.75 90 GLY A N 1
ATOM 704 C CA . GLY A 1 90 ? -8.976 9.071 1.713 1.00 88.75 90 GLY A CA 1
ATOM 705 C C . GLY A 1 90 ? -8.242 9.274 3.044 1.00 88.75 90 GLY A C 1
ATOM 706 O O . GLY A 1 90 ? -7.128 9.794 3.048 1.00 88.75 90 GLY A O 1
ATOM 707 N N . GLY A 1 91 ? -8.886 8.970 4.167 1.00 95.12 91 GLY A N 1
ATOM 708 C CA . GLY A 1 91 ? -8.332 8.996 5.516 1.00 95.12 91 GLY A CA 1
ATOM 709 C C . GLY A 1 91 ? -7.914 7.608 5.985 1.00 95.12 91 GLY A C 1
ATOM 710 O O . GLY A 1 91 ? -7.942 7.359 7.178 1.00 95.12 91 GLY A O 1
ATOM 711 N N . ILE A 1 92 ? -7.582 6.697 5.071 1.00 97.06 92 ILE A N 1
ATOM 712 C CA . ILE A 1 92 ? -7.177 5.323 5.375 1.00 97.06 92 ILE A CA 1
ATOM 713 C C . ILE A 1 92 ? -5.828 5.101 4.709 1.00 97.06 92 ILE A C 1
ATOM 715 O O . ILE A 1 92 ? -5.685 5.383 3.522 1.00 97.06 92 ILE A O 1
ATOM 719 N N . VAL A 1 93 ? -4.841 4.622 5.457 1.00 97.56 93 VAL A N 1
ATOM 720 C CA . VAL A 1 93 ? -3.560 4.198 4.889 1.00 97.56 93 VAL A CA 1
ATOM 721 C C . VAL A 1 93 ? -3.111 2.903 5.544 1.00 97.56 93 VAL A C 1
ATOM 723 O O . VAL A 1 93 ? -3.078 2.791 6.768 1.00 97.56 93 VAL A O 1
ATOM 726 N N . CYS A 1 94 ? -2.760 1.931 4.714 1.00 97.88 94 CYS A N 1
ATOM 727 C CA . CYS A 1 94 ? -2.180 0.663 5.119 1.00 97.88 94 CYS A CA 1
ATOM 728 C C . CYS A 1 94 ? -0.712 0.620 4.687 1.00 97.88 94 CYS A C 1
ATOM 730 O O . CYS A 1 94 ? -0.362 1.109 3.611 1.00 97.88 94 CYS A O 1
ATOM 732 N N . PHE A 1 95 ? 0.166 0.074 5.524 1.00 97.50 95 PHE A N 1
ATOM 733 C CA . PHE A 1 95 ? 1.571 -0.130 5.176 1.00 97.50 95 PHE A CA 1
ATOM 734 C C . PHE A 1 95 ? 2.197 -1.277 5.970 1.00 97.50 95 PHE A C 1
ATOM 736 O O . PHE A 1 95 ? 1.786 -1.588 7.089 1.00 97.50 95 PHE A O 1
ATOM 743 N N . GLY A 1 96 ? 3.214 -1.887 5.362 1.00 96.56 96 GLY A N 1
ATOM 744 C CA . GLY A 1 96 ? 4.038 -2.928 5.962 1.00 96.56 96 GLY A CA 1
ATOM 745 C C . GLY A 1 96 ? 5.190 -2.331 6.758 1.00 96.56 96 GLY A C 1
ATOM 746 O O . GLY A 1 96 ? 5.830 -1.366 6.320 1.00 96.56 96 GLY A O 1
ATOM 747 N N . VAL A 1 97 ? 5.472 -2.897 7.925 1.00 96.06 97 VAL A N 1
ATOM 748 C CA . VAL A 1 97 ? 6.657 -2.595 8.730 1.00 96.06 97 VAL A CA 1
ATOM 749 C C . VAL A 1 97 ? 7.419 -3.887 8.960 1.00 96.06 97 VAL A C 1
ATOM 751 O O . VAL A 1 97 ? 6.876 -4.809 9.556 1.00 96.06 97 VAL A O 1
ATOM 754 N N . THR A 1 98 ? 8.666 -3.944 8.498 1.00 94.62 98 THR A N 1
ATOM 755 C CA . THR A 1 98 ? 9.561 -5.074 8.756 1.00 94.62 98 THR A CA 1
ATOM 756 C C . THR A 1 98 ? 9.722 -5.274 10.254 1.00 94.62 98 THR A C 1
ATOM 758 O O . THR A 1 98 ? 10.014 -4.322 10.978 1.00 94.62 98 THR A O 1
ATOM 761 N N . ASP A 1 99 ? 9.516 -6.507 10.691 1.00 94.00 99 ASP A N 1
ATOM 762 C CA . ASP A 1 99 ? 9.785 -6.950 12.044 1.00 94.00 99 ASP A CA 1
ATOM 763 C C . ASP A 1 99 ? 10.744 -8.142 11.986 1.00 94.00 99 ASP A C 1
ATOM 765 O O . ASP A 1 99 ? 10.407 -9.228 11.502 1.00 94.00 99 ASP A O 1
ATOM 769 N N . ASP A 1 100 ? 11.959 -7.894 12.467 1.00 91.06 100 ASP A N 1
ATOM 770 C CA . ASP A 1 100 ? 13.055 -8.854 12.452 1.00 91.06 100 ASP A CA 1
ATOM 771 C C . ASP A 1 100 ? 12.817 -10.020 13.428 1.00 91.06 100 ASP A C 1
ATOM 773 O O . ASP A 1 100 ? 13.329 -11.112 13.190 1.00 91.06 100 ASP A O 1
ATOM 777 N N . GLU A 1 101 ? 12.007 -9.846 14.482 1.00 90.12 101 GLU A N 1
ATOM 778 C CA . GLU A 1 101 ? 11.716 -10.911 15.456 1.00 90.12 101 GLU A CA 1
ATOM 779 C C . GLU A 1 101 ? 10.848 -12.015 14.845 1.00 90.12 101 GLU A C 1
ATOM 781 O O . GLU A 1 101 ? 11.071 -13.202 15.084 1.00 90.12 101 GLU A O 1
ATOM 786 N N . ILE A 1 102 ? 9.867 -11.628 14.028 1.00 88.31 102 ILE A N 1
ATOM 787 C CA . ILE A 1 102 ? 8.971 -12.560 13.325 1.00 88.31 102 ILE A CA 1
ATOM 788 C C . ILE A 1 102 ? 9.460 -12.894 11.907 1.00 88.31 102 ILE A C 1
ATOM 790 O O . ILE A 1 102 ? 8.845 -13.714 11.224 1.00 88.31 102 ILE A O 1
ATOM 794 N N . GLY A 1 103 ? 10.536 -12.249 11.443 1.00 91.62 103 GLY A N 1
ATOM 795 C CA . GLY A 1 103 ? 11.123 -12.452 10.117 1.00 91.62 103 GLY A CA 1
ATOM 796 C C . GLY A 1 103 ? 10.203 -12.057 8.956 1.00 91.62 103 GLY A C 1
ATOM 797 O O . GLY A 1 103 ? 10.327 -12.595 7.854 1.00 91.62 103 GLY A O 1
ATOM 798 N N . THR A 1 104 ? 9.235 -11.166 9.186 1.00 95.06 104 THR A N 1
ATOM 799 C CA . THR A 1 104 ? 8.253 -10.751 8.176 1.00 95.06 104 THR A CA 1
ATOM 800 C C . THR A 1 104 ? 7.690 -9.354 8.455 1.00 95.06 104 THR A C 1
ATOM 802 O O . THR A 1 104 ? 8.065 -8.715 9.434 1.00 95.06 104 THR A O 1
ATOM 805 N N . GLU A 1 105 ? 6.822 -8.825 7.587 1.00 96.62 105 GLU A N 1
ATOM 806 C CA . GLU A 1 105 ? 6.203 -7.519 7.813 1.00 96.62 105 GLU A CA 1
ATOM 807 C C . GLU A 1 105 ? 4.935 -7.606 8.676 1.00 96.62 105 GLU A C 1
ATOM 809 O O . GLU A 1 105 ? 4.046 -8.430 8.446 1.00 96.62 105 GLU A O 1
ATOM 814 N N . ARG A 1 106 ? 4.817 -6.677 9.628 1.00 96.88 106 ARG A N 1
ATOM 815 C CA . ARG A 1 106 ? 3.568 -6.336 10.312 1.00 96.88 106 ARG A CA 1
ATOM 816 C C . ARG A 1 106 ? 2.726 -5.407 9.448 1.00 96.88 106 ARG A C 1
ATOM 818 O O . ARG A 1 106 ? 3.248 -4.480 8.830 1.00 96.88 106 ARG A O 1
ATOM 825 N N . ILE A 1 107 ? 1.415 -5.612 9.456 1.00 97.81 107 ILE A N 1
ATOM 826 C CA . ILE A 1 107 ? 0.438 -4.782 8.755 1.00 97.81 107 ILE A CA 1
ATOM 827 C C . ILE A 1 107 ? -0.118 -3.738 9.718 1.00 97.81 107 ILE A C 1
ATOM 829 O O . ILE A 1 107 ? -0.810 -4.061 10.687 1.00 97.81 107 ILE A O 1
ATOM 833 N N . ILE A 1 108 ? 0.164 -2.474 9.416 1.00 98.12 108 ILE A N 1
ATOM 834 C CA . ILE A 1 108 ? -0.300 -1.314 10.172 1.00 98.12 108 ILE A CA 1
ATOM 835 C C . ILE A 1 108 ? -1.378 -0.605 9.355 1.00 98.12 108 ILE A C 1
ATOM 837 O O . ILE A 1 108 ? -1.212 -0.385 8.153 1.00 98.12 108 ILE A O 1
ATOM 841 N N . ILE A 1 109 ? -2.480 -0.236 10.005 1.00 98.31 109 ILE A N 1
ATOM 842 C CA . ILE A 1 109 ? -3.545 0.566 9.405 1.00 98.31 109 ILE A CA 1
ATOM 843 C C . ILE A 1 109 ? -3.740 1.829 10.228 1.00 98.31 109 ILE A C 1
ATOM 845 O O . ILE A 1 109 ? -3.961 1.778 11.435 1.00 98.31 109 ILE A O 1
ATOM 849 N N . TRP A 1 110 ? -3.703 2.972 9.562 1.00 97.88 110 TRP A N 1
ATOM 850 C CA . TRP A 1 110 ? -4.140 4.240 10.125 1.00 97.88 110 TRP A CA 1
ATOM 851 C C . TRP A 1 110 ? -5.484 4.621 9.526 1.00 97.88 110 TRP A C 1
ATOM 853 O O . TRP A 1 110 ? -5.667 4.541 8.309 1.00 97.88 110 TRP A O 1
ATOM 863 N N . VAL A 1 111 ? -6.397 5.084 10.376 1.00 97.00 111 VAL A N 1
ATOM 864 C CA . VAL A 1 111 ? -7.691 5.620 9.956 1.00 97.00 111 VAL A CA 1
ATOM 865 C C . VAL A 1 111 ? -7.968 6.973 10.598 1.00 97.00 111 VAL A C 1
ATOM 867 O O . VAL A 1 111 ? -7.758 7.184 11.791 1.00 97.00 111 VAL A O 1
ATOM 870 N N . GLU A 1 112 ? -8.484 7.901 9.807 1.00 95.38 112 GLU A N 1
ATOM 871 C CA . GLU A 1 112 ? -9.000 9.183 10.259 1.00 95.38 112 GLU A CA 1
ATOM 872 C C . GLU A 1 112 ? -10.522 9.130 10.311 1.00 95.38 112 GLU A C 1
ATOM 874 O O . GLU A 1 112 ? -11.176 8.763 9.333 1.00 95.38 112 GLU A O 1
ATOM 879 N N . ILE A 1 113 ? -11.102 9.553 11.429 1.00 94.06 113 ILE A N 1
ATOM 880 C CA . ILE A 1 113 ? -12.548 9.504 11.648 1.00 94.06 113 ILE A CA 1
ATOM 881 C C . ILE A 1 113 ? -13.180 10.889 11.724 1.00 94.06 113 ILE A C 1
ATOM 883 O O . ILE A 1 113 ? -12.537 11.904 12.024 1.00 94.06 113 ILE A O 1
ATOM 887 N N . HIS A 1 114 ? -14.474 10.943 11.420 1.00 89.00 114 HIS A N 1
ATOM 888 C CA . HIS A 1 114 ? -15.284 12.130 11.657 1.00 89.00 114 HIS A CA 1
ATOM 889 C C . HIS A 1 114 ? -15.502 12.340 13.162 1.00 89.00 114 HIS A C 1
ATOM 891 O O . HIS A 1 114 ? -15.742 11.389 13.899 1.00 89.00 114 HIS A O 1
ATOM 897 N N . LEU A 1 115 ? -15.469 13.600 13.618 1.00 80.69 115 LEU A N 1
ATOM 898 C CA . LEU A 1 115 ? -15.764 13.948 15.019 1.00 80.69 115 LEU A CA 1
ATOM 899 C C . LEU A 1 115 ? -17.199 13.583 15.426 1.00 80.69 115 LEU A C 1
ATOM 901 O O . LEU A 1 115 ? -17.469 13.383 16.601 1.00 80.69 115 LEU A O 1
ATOM 905 N N . SER A 1 116 ? -18.107 13.491 14.452 1.00 79.62 116 SER A N 1
ATOM 906 C CA . SER A 1 116 ? -19.501 13.097 14.647 1.00 79.62 116 SER A CA 1
ATOM 907 C C . SER A 1 116 ? -19.700 11.592 14.829 1.00 79.62 116 SER A C 1
ATOM 909 O O . SER A 1 116 ? -20.831 11.169 15.076 1.00 79.62 116 SER A O 1
ATOM 911 N N . ARG A 1 117 ? -18.650 10.769 14.680 1.00 78.44 117 ARG A N 1
ATOM 912 C CA . ARG A 1 117 ? -18.771 9.322 14.865 1.00 78.44 117 ARG A CA 1
ATOM 913 C C . ARG A 1 117 ? -19.122 9.033 16.324 1.00 78.44 117 ARG A C 1
ATOM 915 O O . ARG A 1 117 ? -18.381 9.406 17.226 1.00 78.44 117 ARG A O 1
ATOM 922 N N . LYS A 1 118 ? -20.256 8.360 16.524 1.00 70.94 118 LYS A N 1
ATOM 923 C CA . LYS A 1 118 ? -20.768 7.993 17.853 1.00 70.94 118 LYS A CA 1
ATOM 924 C C . LYS A 1 118 ? -20.178 6.685 18.381 1.00 70.94 118 LYS A C 1
ATOM 926 O O . LYS A 1 118 ? -20.018 6.555 19.588 1.00 70.94 118 LYS A O 1
ATOM 931 N N . ALA A 1 119 ? -19.877 5.744 17.482 1.00 73.25 119 ALA A N 1
ATOM 932 C CA . ALA A 1 119 ? -19.294 4.454 17.838 1.00 73.25 119 ALA A CA 1
ATOM 933 C C . ALA A 1 119 ? -17.924 4.634 18.506 1.00 73.25 119 ALA A C 1
ATOM 935 O O . ALA A 1 119 ? -17.108 5.455 18.068 1.00 73.25 119 ALA A O 1
ATOM 936 N N . GLY A 1 120 ? -17.685 3.860 19.563 1.00 82.94 120 GLY A N 1
ATOM 937 C CA . GLY A 1 120 ? -16.455 3.922 20.344 1.00 82.94 120 GLY A CA 1
ATOM 938 C C . GLY A 1 120 ? -15.242 3.418 19.560 1.00 82.94 120 GLY A C 1
ATOM 939 O O . GLY A 1 120 ? -15.364 2.646 18.609 1.00 82.94 120 GLY A O 1
ATOM 940 N N . LYS A 1 121 ? -14.037 3.811 19.994 1.00 85.75 121 LYS A N 1
ATOM 941 C CA . LYS A 1 121 ? -12.768 3.375 19.381 1.00 85.75 121 LYS A CA 1
ATOM 942 C C . LYS A 1 121 ? -12.686 1.846 19.238 1.00 85.75 121 LYS A C 1
ATOM 944 O O . LYS A 1 121 ? -12.332 1.352 18.175 1.00 85.75 121 LYS A O 1
ATOM 949 N N . TYR A 1 122 ? -13.073 1.118 20.285 1.00 90.06 122 TYR A N 1
ATOM 950 C CA . TYR A 1 122 ? -13.055 -0.347 20.320 1.00 90.06 122 TYR A CA 1
ATOM 951 C C . TYR A 1 122 ? -14.012 -0.993 19.304 1.00 90.06 122 TYR A C 1
ATOM 953 O O . TYR A 1 122 ? -13.667 -1.980 18.658 1.00 90.06 122 TYR A O 1
ATOM 961 N N . GLU A 1 123 ? -15.207 -0.425 19.128 1.00 92.38 123 GLU A N 1
ATOM 962 C CA . GLU A 1 123 ? -16.192 -0.928 18.164 1.00 92.38 123 GLU A CA 1
ATOM 963 C C . GLU A 1 123 ? -15.671 -0.793 16.732 1.00 92.38 123 GLU A C 1
ATOM 965 O O . GLU A 1 123 ? -15.747 -1.746 15.958 1.00 92.38 123 GLU A O 1
ATOM 970 N N . LEU A 1 124 ? -15.062 0.352 16.405 1.00 92.69 124 LEU A N 1
ATOM 971 C CA . LEU A 1 124 ? -14.434 0.569 15.103 1.00 92.69 124 LEU A CA 1
ATOM 972 C C . LEU A 1 124 ? -13.230 -0.356 14.876 1.00 92.69 124 LEU A C 1
ATOM 974 O O . LEU A 1 124 ? -13.093 -0.929 13.798 1.00 92.69 124 LEU A O 1
ATOM 978 N N . GLU A 1 125 ? -12.358 -0.542 15.869 1.00 95.00 125 GLU A N 1
ATOM 979 C CA . GLU A 1 125 ? -11.247 -1.497 15.746 1.00 95.00 125 GLU A CA 1
ATOM 980 C C . GLU A 1 125 ? -11.759 -2.912 15.455 1.00 95.00 125 GLU A C 1
ATOM 982 O O . GLU A 1 125 ? -11.203 -3.604 14.600 1.00 95.00 125 GLU A O 1
ATOM 987 N N . ASN A 1 126 ? -12.841 -3.341 16.107 1.00 95.75 126 ASN A N 1
ATOM 988 C CA . ASN A 1 126 ? -13.474 -4.629 15.831 1.00 95.75 126 ASN A CA 1
ATOM 989 C C . ASN A 1 126 ? -14.083 -4.701 14.426 1.00 95.75 126 ASN A C 1
ATOM 991 O O . ASN A 1 126 ? -13.936 -5.723 13.756 1.00 95.75 126 ASN A O 1
ATOM 995 N N . GLU A 1 127 ? -14.739 -3.640 13.962 1.00 96.00 127 GLU A N 1
ATOM 996 C CA . GLU A 1 127 ? -15.305 -3.559 12.614 1.00 96.00 127 GLU A CA 1
ATOM 997 C C . GLU A 1 127 ? -14.214 -3.686 11.540 1.00 96.00 127 GLU A C 1
ATOM 999 O O . GLU A 1 127 ? -14.312 -4.548 10.663 1.00 96.00 127 GLU A O 1
ATOM 1004 N N . ILE A 1 128 ? -13.124 -2.920 11.673 1.00 96.94 128 ILE A N 1
ATOM 1005 C CA . ILE A 1 128 ? -11.952 -2.991 10.788 1.00 96.94 128 ILE A CA 1
ATOM 1006 C C . ILE A 1 128 ? -11.347 -4.396 10.821 1.00 96.94 128 ILE A C 1
ATOM 1008 O O . ILE A 1 128 ? -11.149 -5.006 9.771 1.00 96.94 128 ILE A O 1
ATOM 1012 N N . ASN A 1 129 ? -11.089 -4.943 12.014 1.00 98.00 129 ASN A N 1
ATOM 1013 C CA . ASN A 1 129 ? -10.532 -6.288 12.165 1.00 98.00 129 ASN A CA 1
ATOM 1014 C C . ASN A 1 129 ? -11.393 -7.344 11.468 1.00 98.00 129 ASN A C 1
ATOM 1016 O O . ASN A 1 129 ? -10.866 -8.201 10.762 1.00 98.00 129 ASN A O 1
ATOM 1020 N N . ASN A 1 130 ? -12.712 -7.289 11.652 1.00 97.75 130 ASN A N 1
ATOM 1021 C CA . ASN A 1 130 ? -13.635 -8.245 11.053 1.00 97.75 130 ASN A CA 1
ATOM 1022 C C . ASN A 1 130 ? -13.683 -8.113 9.531 1.00 97.75 130 ASN A C 1
ATOM 1024 O O . ASN A 1 130 ? -13.727 -9.131 8.840 1.00 97.75 130 ASN A O 1
ATOM 1028 N N . ARG A 1 131 ? -13.671 -6.884 9.005 1.00 97.31 131 ARG A N 1
ATOM 1029 C CA . ARG A 1 131 ? -13.693 -6.630 7.564 1.00 97.31 131 ARG A CA 1
ATOM 1030 C C . ARG A 1 131 ? -12.431 -7.168 6.888 1.00 97.31 131 ARG A C 1
ATOM 1032 O O . ARG A 1 131 ? -12.528 -7.983 5.971 1.00 97.31 131 ARG A O 1
ATOM 1039 N N . VAL A 1 132 ? -11.258 -6.802 7.412 1.00 97.94 132 VAL A N 1
ATOM 1040 C CA . VAL A 1 132 ? -9.968 -7.275 6.888 1.00 97.94 132 VAL A CA 1
ATOM 1041 C C . VAL A 1 132 ? -9.863 -8.795 7.007 1.00 97.94 132 VAL A C 1
ATOM 1043 O O . VAL A 1 132 ? -9.505 -9.460 6.038 1.00 97.94 132 VAL A O 1
ATOM 1046 N N . PHE A 1 133 ? -10.257 -9.372 8.146 1.00 98.00 133 PHE A N 1
ATOM 1047 C CA . PHE A 1 133 ? -10.202 -10.820 8.340 1.00 98.00 133 PHE A CA 1
ATOM 1048 C C . PHE A 1 133 ? -11.095 -11.577 7.357 1.00 98.00 133 PHE A C 1
ATOM 1050 O O . PHE A 1 133 ? -10.647 -12.550 6.756 1.00 98.00 133 PHE A O 1
ATOM 1057 N N . LYS A 1 134 ? -12.333 -11.119 7.139 1.00 97.88 134 LYS A N 1
ATOM 1058 C CA . LYS A 1 134 ? -13.256 -11.758 6.190 1.00 97.88 134 LYS A CA 1
ATOM 1059 C C . LYS A 1 134 ? -12.725 -11.756 4.758 1.00 97.88 134 LYS A C 1
ATOM 1061 O O . LYS A 1 134 ? -12.942 -12.732 4.046 1.00 97.88 134 LYS A O 1
ATOM 1066 N N . ARG A 1 135 ? -12.065 -10.676 4.328 1.00 96.81 135 ARG A N 1
ATOM 1067 C CA . ARG A 1 135 ? -11.581 -10.536 2.947 1.00 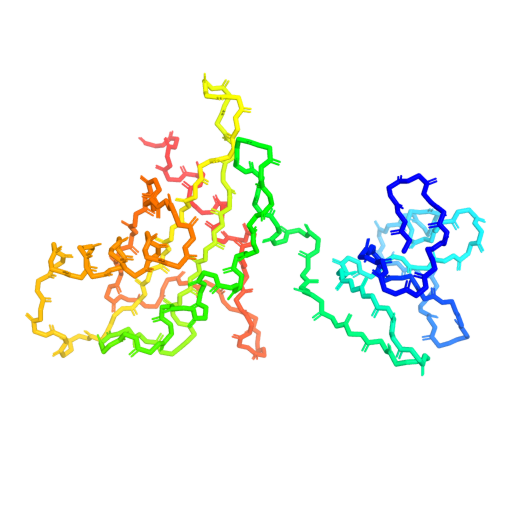96.81 135 ARG A CA 1
ATOM 1068 C C . ARG A 1 135 ? -10.211 -11.171 2.720 1.00 96.81 135 ARG A C 1
ATOM 1070 O O . ARG A 1 135 ? -10.005 -11.791 1.682 1.00 96.81 135 ARG A O 1
ATOM 1077 N N . PHE A 1 136 ? -9.291 -11.006 3.666 1.00 96.56 136 PHE A N 1
ATOM 1078 C CA . PHE A 1 136 ? -7.876 -11.339 3.486 1.00 96.56 136 PHE A CA 1
ATOM 1079 C C . PHE A 1 136 ? -7.372 -12.462 4.402 1.00 96.56 136 PHE A C 1
ATOM 1081 O O . PHE A 1 136 ? -6.226 -12.878 4.274 1.00 96.56 136 PHE A O 1
ATOM 1088 N N . GLY A 1 137 ? -8.195 -12.961 5.329 1.00 96.12 137 GLY A N 1
ATOM 1089 C CA . GLY A 1 137 ? -7.840 -14.076 6.214 1.00 96.12 137 GLY A CA 1
ATOM 1090 C C . GLY A 1 137 ? -6.928 -13.705 7.386 1.00 96.12 137 GLY A C 1
ATOM 1091 O O . GLY A 1 137 ? -6.421 -14.593 8.067 1.00 96.12 137 GLY A O 1
ATOM 1092 N N . PHE A 1 138 ? -6.713 -12.413 7.656 1.00 95.56 138 PHE A N 1
ATOM 1093 C CA . PHE A 1 138 ? -5.880 -11.956 8.768 1.00 95.56 138 PHE A CA 1
ATOM 1094 C C . PHE A 1 138 ? -6.447 -10.716 9.471 1.00 95.56 138 PHE A C 1
ATOM 1096 O O . PHE A 1 138 ? -7.229 -9.962 8.900 1.00 95.56 138 PHE A O 1
ATOM 1103 N N . LYS A 1 139 ? -6.020 -10.483 10.717 1.00 97.31 139 LYS A N 1
ATOM 1104 C CA . LYS A 1 139 ? -6.239 -9.210 11.419 1.00 97.31 139 LYS A CA 1
ATOM 1105 C C . LYS A 1 139 ? -4.992 -8.327 11.310 1.00 97.31 139 LYS A C 1
ATOM 1107 O O . LYS A 1 139 ? -3.893 -8.878 11.445 1.00 97.31 139 LYS A O 1
ATOM 1112 N N . PRO A 1 140 ? -5.133 -7.011 11.060 1.00 97.69 140 PRO A N 1
ATOM 1113 C CA . PRO A 1 140 ? -4.014 -6.076 11.122 1.00 97.69 140 PRO A CA 1
ATOM 1114 C C . PRO A 1 140 ? -3.287 -6.175 12.466 1.00 97.69 140 PRO A C 1
ATOM 1116 O O . PRO A 1 140 ? -3.925 -6.324 13.507 1.00 97.69 140 PRO A O 1
ATOM 1119 N N . ASP A 1 141 ? -1.962 -6.060 12.453 1.00 97.31 141 ASP A N 1
ATOM 1120 C CA . ASP A 1 141 ? -1.144 -6.123 13.669 1.00 97.31 141 ASP A CA 1
ATOM 1121 C C . ASP A 1 141 ? -1.315 -4.858 14.527 1.00 97.31 141 ASP A C 1
ATOM 1123 O O . ASP A 1 141 ? -1.163 -4.890 15.749 1.00 97.31 141 ASP A O 1
ATOM 1127 N N . ARG A 1 142 ? -1.662 -3.731 13.892 1.00 97.31 142 ARG A N 1
ATOM 1128 C CA . ARG A 1 142 ? -1.966 -2.471 14.573 1.00 97.31 142 ARG A CA 1
ATOM 1129 C C . ARG A 1 142 ? -2.989 -1.654 13.796 1.00 97.31 142 ARG A C 1
ATOM 1131 O O . ARG A 1 142 ? -2.876 -1.497 12.581 1.00 97.31 142 ARG A O 1
ATOM 1138 N N . ILE A 1 143 ? -3.934 -1.069 14.526 1.00 97.69 143 ILE A N 1
ATOM 1139 C CA . ILE A 1 143 ? -4.874 -0.072 14.015 1.00 97.69 143 ILE A CA 1
ATOM 1140 C C . ILE A 1 143 ? -4.684 1.204 14.839 1.00 97.69 143 ILE A C 1
ATOM 1142 O O . ILE A 1 143 ? -4.752 1.167 16.067 1.00 97.69 143 ILE A O 1
ATOM 1146 N N . GLU A 1 144 ? -4.428 2.330 14.179 1.00 96.12 144 GLU A N 1
ATOM 1147 C CA . GLU A 1 144 ? -4.346 3.642 14.824 1.00 96.12 144 GLU A CA 1
ATOM 1148 C C . GLU A 1 144 ? -5.465 4.546 14.315 1.00 96.12 144 GLU A C 1
ATOM 1150 O O . GLU A 1 144 ? -5.600 4.796 13.118 1.00 96.12 144 GLU A O 1
ATOM 1155 N N . ILE A 1 145 ? -6.290 5.015 15.249 1.00 95.06 145 ILE A N 1
ATOM 1156 C CA . ILE A 1 145 ? -7.473 5.827 14.967 1.00 95.06 145 ILE A CA 1
ATOM 1157 C C . ILE A 1 145 ? -7.187 7.273 15.357 1.00 95.06 145 ILE A C 1
ATOM 1159 O O . ILE A 1 145 ? -6.846 7.564 16.506 1.00 95.06 145 ILE A O 1
ATOM 1163 N N . PHE A 1 146 ? -7.390 8.187 14.411 1.00 93.62 146 PHE A N 1
ATOM 1164 C CA . PHE A 1 146 ? -7.127 9.610 14.570 1.00 93.62 146 PHE A CA 1
ATOM 1165 C C . PHE A 1 146 ? -8.391 10.441 14.345 1.00 93.62 146 PHE A C 1
ATOM 1167 O O . PHE A 1 146 ? -9.091 10.305 13.347 1.00 93.62 146 PHE A O 1
ATOM 1174 N N . HIS A 1 147 ? -8.660 11.384 15.248 1.00 89.00 147 HIS A N 1
ATOM 1175 C CA . HIS A 1 147 ? -9.733 12.372 15.061 1.00 89.00 147 HIS A CA 1
ATOM 1176 C C . HIS A 1 147 ? -9.301 13.573 14.199 1.00 89.00 147 HIS A C 1
ATOM 1178 O O . HIS A 1 147 ? -10.137 14.310 13.668 1.00 89.00 147 HIS A O 1
ATOM 1184 N N . LYS A 1 148 ? -7.986 13.789 14.080 1.00 86.12 148 LYS A N 1
ATOM 1185 C CA . LYS A 1 148 ? -7.362 14.867 13.303 1.00 86.12 148 LYS A CA 1
ATOM 1186 C C . LYS A 1 148 ? -6.838 14.323 11.976 1.00 86.12 148 LYS A C 1
ATOM 1188 O O . LYS A 1 148 ? -6.582 13.131 11.854 1.00 86.12 148 LYS A O 1
ATOM 1193 N N . ARG A 1 149 ? -6.638 15.224 11.011 1.00 90.56 149 ARG A N 1
ATOM 1194 C CA . ARG A 1 149 ? -5.982 14.902 9.740 1.00 90.56 149 ARG A CA 1
ATOM 1195 C C . ARG A 1 149 ? -4.473 14.794 9.949 1.00 90.56 149 ARG A C 1
ATOM 1197 O O . ARG A 1 149 ? -3.798 15.819 9.997 1.00 90.56 149 ARG A O 1
ATOM 1204 N N . VAL A 1 150 ? -3.975 13.578 10.135 1.00 92.94 150 VAL A N 1
ATOM 1205 C CA . VAL A 1 150 ? -2.555 13.281 10.381 1.00 92.94 150 VAL A CA 1
ATOM 1206 C C . VAL A 1 150 ? -1.896 12.575 9.203 1.00 92.94 150 VAL A C 1
ATOM 1208 O O . VAL A 1 150 ? -0.673 12.589 9.110 1.00 92.94 150 VAL A O 1
ATOM 1211 N N . ILE A 1 151 ? -2.675 11.978 8.296 1.00 96.00 151 ILE A N 1
ATOM 1212 C CA . ILE A 1 151 ? -2.169 11.261 7.129 1.00 96.00 151 ILE A CA 1
ATOM 1213 C C . ILE A 1 151 ? -1.647 12.295 6.118 1.00 96.00 151 ILE A C 1
ATOM 1215 O O . ILE A 1 151 ? -2.443 13.032 5.522 1.00 96.00 151 ILE A O 1
ATOM 1219 N N . PRO A 1 152 ? -0.322 12.374 5.884 1.00 94.56 152 PRO A N 1
ATOM 1220 C CA . PRO A 1 152 ? 0.243 13.307 4.923 1.00 94.56 152 PRO A CA 1
ATOM 1221 C C . PRO A 1 152 ? -0.212 12.983 3.497 1.00 94.56 152 PRO A C 1
ATOM 1223 O O . PRO A 1 152 ? -0.181 11.833 3.053 1.00 94.56 152 PRO A O 1
ATOM 1226 N N . LYS A 1 153 ? -0.561 14.027 2.741 1.00 93.88 153 LYS A N 1
ATOM 1227 C CA . LYS A 1 153 ? -0.967 13.936 1.332 1.00 93.88 153 LYS A CA 1
ATOM 1228 C C . LYS A 1 153 ? -0.107 14.838 0.448 1.00 93.88 153 LYS A C 1
ATOM 1230 O O . LYS A 1 153 ? 0.510 15.788 0.926 1.00 93.88 153 LYS A O 1
ATOM 1235 N N . THR A 1 154 ? -0.025 14.519 -0.839 1.00 90.69 154 THR A N 1
ATOM 1236 C CA . THR A 1 154 ? 0.515 15.416 -1.869 1.00 90.69 154 THR A CA 1
ATOM 1237 C C . THR A 1 154 ? -0.461 16.565 -2.132 1.00 90.69 154 THR A C 1
ATOM 1239 O O . THR A 1 154 ? -1.625 16.502 -1.735 1.00 90.69 154 THR A O 1
ATOM 1242 N N . SER A 1 155 ? -0.022 17.595 -2.859 1.00 88.06 155 SER A N 1
ATOM 1243 C CA . SER A 1 155 ? -0.901 18.682 -3.328 1.00 88.06 155 SER A CA 1
ATOM 1244 C C . SER A 1 155 ? -2.085 18.179 -4.165 1.00 88.06 155 SER A C 1
ATOM 1246 O O . SER A 1 155 ? -3.155 18.774 -4.137 1.00 88.06 155 SER A O 1
ATOM 1248 N N . SER A 1 156 ? -1.920 17.047 -4.855 1.00 87.12 156 SER A N 1
ATOM 1249 C CA . SER A 1 156 ? -2.975 16.347 -5.599 1.00 87.12 156 SER A CA 1
ATOM 1250 C C . SER A 1 156 ? -3.868 15.438 -4.742 1.00 87.12 156 SER A C 1
ATOM 1252 O O . SER A 1 156 ? -4.701 14.717 -5.282 1.00 87.12 156 SER A O 1
ATOM 1254 N N . GLY A 1 157 ? -3.688 15.422 -3.419 1.00 87.25 157 GLY A N 1
ATOM 1255 C CA . GLY A 1 157 ? -4.499 14.634 -2.489 1.00 87.25 157 GLY A CA 1
ATOM 1256 C C . GLY A 1 157 ? -4.096 13.162 -2.350 1.00 87.25 157 GLY A C 1
ATOM 1257 O O . GLY A 1 157 ? -4.735 12.441 -1.584 1.00 87.25 157 GLY A O 1
ATOM 1258 N N . LYS A 1 158 ? -3.030 12.703 -3.024 1.00 88.62 158 LYS A N 1
ATOM 1259 C CA . LYS A 1 158 ? -2.543 11.319 -2.902 1.00 88.62 158 LYS A CA 1
ATOM 1260 C C . LYS A 1 158 ? -1.849 11.110 -1.563 1.00 88.62 158 LYS A C 1
ATOM 1262 O O . LYS A 1 158 ? -1.034 11.930 -1.146 1.00 88.62 158 LYS A O 1
ATOM 1267 N N . ILE A 1 159 ? -2.140 9.993 -0.909 1.00 92.62 159 ILE A N 1
ATOM 1268 C CA . ILE A 1 159 ? -1.525 9.620 0.367 1.00 92.62 159 ILE A CA 1
ATOM 1269 C C . ILE A 1 159 ? -0.016 9.412 0.189 1.00 92.62 159 ILE A C 1
ATOM 1271 O O . ILE A 1 159 ? 0.434 8.755 -0.750 1.00 92.62 159 ILE A O 1
ATOM 1275 N N . ARG A 1 160 ? 0.780 9.959 1.112 1.00 93.62 160 ARG A N 1
ATOM 1276 C CA . ARG A 1 160 ? 2.236 9.774 1.168 1.00 93.62 160 ARG A CA 1
ATOM 1277 C C . ARG A 1 160 ? 2.586 8.599 2.086 1.00 93.62 160 ARG A C 1
ATOM 1279 O O . ARG A 1 160 ? 3.173 8.803 3.143 1.00 93.62 160 ARG A O 1
ATOM 1286 N N . ARG A 1 161 ? 2.246 7.374 1.675 1.00 94.56 161 ARG A N 1
ATOM 1287 C CA . ARG A 1 161 ? 2.354 6.143 2.489 1.00 94.56 161 ARG A CA 1
ATOM 1288 C C . ARG A 1 161 ? 3.722 5.928 3.140 1.00 94.56 161 ARG A C 1
ATOM 1290 O O . ARG A 1 161 ? 3.788 5.671 4.336 1.00 94.56 161 ARG A O 1
ATOM 1297 N N . PHE A 1 162 ? 4.806 6.120 2.388 1.00 92.94 162 PHE A N 1
ATOM 1298 C CA . PHE A 1 162 ? 6.165 6.048 2.936 1.00 92.94 162 PHE A CA 1
ATOM 1299 C C . PHE A 1 162 ? 6.403 7.032 4.081 1.00 92.94 162 PHE A C 1
ATOM 1301 O O . PHE A 1 162 ? 6.999 6.675 5.087 1.00 92.94 162 PHE A O 1
ATOM 1308 N N . HIS A 1 163 ? 5.878 8.253 3.963 1.00 95.06 163 HIS A N 1
ATOM 1309 C CA . HIS A 1 163 ? 6.004 9.244 5.023 1.00 95.06 163 HIS A CA 1
ATOM 1310 C C . HIS A 1 163 ? 5.195 8.835 6.264 1.00 95.06 163 HIS A C 1
ATOM 1312 O O . HIS A 1 163 ? 5.659 9.051 7.377 1.00 95.06 163 HIS A O 1
ATOM 1318 N N . CYS A 1 164 ? 4.029 8.197 6.099 1.00 96.44 164 CYS A N 1
ATOM 1319 C CA . CYS A 1 164 ? 3.286 7.611 7.222 1.00 96.44 164 CYS A CA 1
ATOM 1320 C C . CYS A 1 164 ? 4.113 6.531 7.936 1.00 96.44 164 CYS A C 1
ATOM 1322 O O . CYS A 1 164 ? 4.230 6.567 9.159 1.00 96.44 164 CYS A O 1
ATOM 1324 N N . LYS A 1 165 ? 4.741 5.622 7.172 1.00 96.00 165 LYS A N 1
ATOM 1325 C CA . LYS A 1 165 ? 5.645 4.589 7.704 1.00 96.00 165 LYS A CA 1
ATOM 1326 C C . LYS A 1 165 ? 6.816 5.208 8.473 1.00 96.00 165 LYS A C 1
ATOM 1328 O O . LYS A 1 165 ? 7.095 4.779 9.588 1.00 96.00 165 LYS A O 1
ATOM 1333 N N . ASP A 1 166 ? 7.446 6.252 7.935 1.00 95.50 166 ASP A N 1
ATOM 1334 C CA . ASP A 1 166 ? 8.544 6.960 8.608 1.00 95.50 166 ASP A CA 1
ATOM 1335 C C . ASP A 1 166 ? 8.103 7.604 9.930 1.00 95.50 166 ASP A C 1
ATOM 1337 O O . ASP A 1 166 ? 8.832 7.540 10.922 1.00 95.50 166 ASP A O 1
ATOM 1341 N N . ILE A 1 167 ? 6.919 8.230 9.960 1.00 95.88 167 ILE A N 1
ATOM 1342 C CA . ILE A 1 167 ? 6.350 8.819 11.183 1.00 95.88 167 ILE A CA 1
ATOM 1343 C C . ILE A 1 167 ? 6.078 7.720 12.215 1.00 95.88 167 ILE A C 1
ATOM 1345 O O . ILE A 1 167 ? 6.479 7.857 13.369 1.00 95.88 167 ILE A O 1
ATOM 1349 N N . TYR A 1 168 ? 5.447 6.618 11.801 1.00 95.81 168 TYR A N 1
ATOM 1350 C CA . TYR A 1 168 ? 5.175 5.477 12.672 1.00 95.81 168 TYR A CA 1
ATOM 1351 C C . TYR A 1 168 ? 6.464 4.924 13.295 1.00 95.81 168 TYR A C 1
ATOM 1353 O O . TYR A 1 168 ? 6.560 4.813 14.514 1.00 95.81 168 TYR A O 1
ATOM 1361 N N . LEU A 1 169 ? 7.488 4.658 12.480 1.00 94.31 169 LEU A N 1
ATOM 1362 C CA . LEU A 1 169 ? 8.771 4.120 12.943 1.00 94.31 169 LEU A CA 1
ATOM 1363 C C . LEU A 1 169 ? 9.502 5.052 13.916 1.00 94.31 169 LEU A C 1
ATOM 1365 O O . LEU A 1 169 ? 10.145 4.576 14.849 1.00 94.31 169 LEU A O 1
ATOM 1369 N N . LYS A 1 170 ? 9.412 6.373 13.724 1.00 94.06 170 LYS A N 1
ATOM 1370 C CA . LYS A 1 170 ? 9.989 7.353 14.658 1.00 94.06 170 LYS A CA 1
ATOM 1371 C C . LYS A 1 170 ? 9.286 7.330 16.014 1.00 94.06 170 LYS A C 1
ATOM 1373 O O . LYS A 1 170 ? 9.962 7.360 17.037 1.00 94.06 170 LYS A O 1
ATOM 1378 N N . ASN A 1 171 ? 7.959 7.220 16.019 1.00 90.25 171 ASN A N 1
ATOM 1379 C CA . ASN A 1 171 ? 7.168 7.206 17.250 1.00 90.25 171 ASN A CA 1
ATOM 1380 C C . ASN A 1 171 ? 7.355 5.923 18.075 1.00 90.25 171 ASN A C 1
ATOM 1382 O O . ASN A 1 171 ? 7.181 5.970 19.281 1.00 90.25 171 ASN A O 1
ATOM 1386 N N . GLN A 1 172 ? 7.726 4.797 17.455 1.00 81.62 172 GLN A N 1
ATOM 1387 C CA . GLN A 1 172 ? 8.006 3.536 18.165 1.00 81.62 172 GLN A CA 1
ATOM 1388 C C . GLN A 1 172 ? 9.378 3.510 18.861 1.00 81.62 172 GLN A C 1
ATOM 1390 O O . GLN A 1 172 ? 9.646 2.629 19.670 1.00 81.62 172 GLN A O 1
ATOM 1395 N N . ARG A 1 173 ? 10.277 4.439 18.515 1.00 68.06 173 ARG A N 1
ATOM 1396 C CA . ARG A 1 173 ? 11.627 4.545 19.098 1.00 68.06 173 ARG A CA 1
ATOM 1397 C C . ARG A 1 173 ? 11.702 5.509 20.286 1.00 68.06 173 ARG A C 1
ATOM 1399 O O . ARG A 1 173 ? 12.792 5.704 20.817 1.00 68.06 173 ARG A O 1
ATOM 1406 N N . THR A 1 174 ? 10.586 6.149 20.628 1.00 47.06 174 THR A N 1
ATOM 1407 C CA . THR A 1 174 ? 10.465 7.124 21.721 1.00 47.06 174 THR A CA 1
ATOM 1408 C C . THR A 1 174 ? 9.674 6.499 22.855 1.00 47.06 174 THR A C 1
ATOM 1410 O O . THR A 1 174 ? 10.069 6.715 24.019 1.00 47.06 174 THR A O 1
#

Foldseek 3Di:
DAPVPDDDDAPDKDFDKDADDPDDQDDPPDDSPVQADPVRIGGPQWIWGDDPNDIDTPGGVQQWFQFPNDTDGFVVLQVLCQPPPFWDHLQKTWHWDDDVVRRGTAIEIETEGEPPDPDDPVVVLVVSQVSCCVPPVGGGPYYHYHPDRPFDADPVRHTPRVVVVVVVVVVVVD

Secondary structure (DSSP, 8-state):
--TTSPPPPTT--EEEEE-STTS-S--TTS-GGGTB-TTSPEEEEEEEEEETTEEEEEEEGGGEEEETTEEEEHHHHHHHHTTSTTEEEEEEEEEEEEETTTTEEEEEEEEEE-TT--S-HHHHHHHHHHHHHHHHSS--SEEEEESS--S-B-TTS-B-HHHHHHHHHHHTT-

Radius of gyration: 18.7 Å; chains: 1; bounding box: 44×34×49 Å

Organism: NCBI:txid1284222